Protein AF-A0AAN6M152-F1 (afdb_monomer)

Solvent-accessible surface area (backbone atoms only —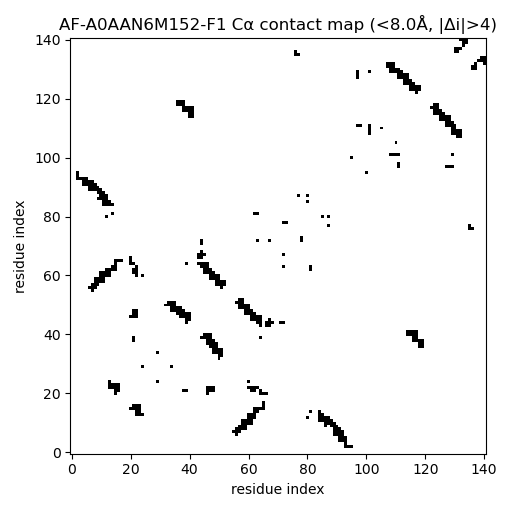 not comparable to full-atom values): 7973 Å² total; per-residue (Å²): 128,83,84,69,74,40,77,38,37,40,32,34,36,33,56,52,27,83,89,74,47,32,36,47,76,52,66,72,55,66,75,74,47,70,79,40,90,36,34,47,35,75,86,49,47,34,10,31,36,30,37,78,43,96,88,70,30,33,39,40,35,26,14,61,19,70,85,33,56,66,69,60,45,69,70,36,73,66,37,65,38,76,84,50,54,38,82,74,53,70,43,73,40,61,95,60,54,60,67,63,48,35,69,77,40,52,91,56,30,43,78,63,45,78,48,37,32,43,35,92,87,67,51,76,47,74,52,64,48,66,40,43,53,56,52,63,62,30,74,73,101

Sequence (141 aa):
MSPKNALDHLILFLPADPSTNLPKIPDFISNNFTLTPGGTHADGLTSNTLILLRDGCYIELISFAPSAPSESIASHWWSYFEKHPGWADWCLTNSLTPEANHALVSQSHQEPRHGGRKRADGVDVKWAVTFPRGEHGGQAS

Mean predicted aligned error: 3.9 Å

InterPro domains:
  IPR025870 Glyoxalase-like domain [PF13468] (7-135)
  IPR029068 Glyoxalase/Bleomycin resistance protein/Dihydroxybiphenyl dioxygenase [G3DSA:3.10.180.10] (6-141)

pLDDT: mean 92.27, std 7.29, range [53.91, 98.5]

Radius of gyration: 15.63 Å; Cα contacts (8 Å, |Δi|>4): 270; chains: 1; bounding box: 39×35×46 Å

Structure (mmCIF, N/CA/C/O backbone):
data_AF-A0AAN6M152-F1
#
_entry.id   AF-A0AAN6M152-F1
#
loop_
_atom_site.group_PDB
_atom_site.id
_atom_site.type_symbol
_atom_site.label_atom_id
_atom_site.label_alt_id
_atom_site.label_comp_id
_atom_site.label_asym_id
_atom_site.label_entity_id
_atom_site.label_seq_id
_atom_site.pdbx_PDB_ins_code
_atom_site.Cartn_x
_atom_site.Cartn_y
_atom_site.Cartn_z
_atom_site.occupancy
_atom_site.B_iso_or_equiv
_atom_site.auth_seq_id
_atom_site.auth_comp_id
_atom_site.auth_asym_id
_atom_site.auth_atom_id
_atom_site.pdbx_PDB_model_num
ATOM 1 N N . MET A 1 1 ? 8.580 -4.984 -26.557 1.00 62.44 1 MET A N 1
ATOM 2 C CA . MET A 1 1 ? 7.545 -3.956 -26.304 1.00 62.44 1 MET A CA 1
ATOM 3 C C . MET A 1 1 ? 7.792 -3.394 -24.919 1.00 62.44 1 MET A C 1
ATOM 5 O O . MET A 1 1 ? 8.194 -4.171 -24.061 1.00 62.44 1 MET A O 1
ATOM 9 N N . SER A 1 2 ? 7.594 -2.093 -24.704 1.00 70.25 2 SER A N 1
ATOM 10 C CA . SER A 1 2 ? 7.650 -1.523 -23.353 1.00 70.25 2 SER A CA 1
ATOM 11 C C . SER A 1 2 ? 6.572 -2.172 -22.475 1.00 70.25 2 SER A C 1
ATOM 13 O O . SER A 1 2 ? 5.478 -2.438 -22.985 1.00 70.25 2 SER A O 1
ATOM 15 N N . PRO A 1 3 ? 6.862 -2.472 -21.199 1.00 83.00 3 PRO A N 1
ATOM 16 C CA . PRO A 1 3 ? 5.879 -3.061 -20.295 1.00 83.00 3 PRO A CA 1
ATOM 17 C C . PRO A 1 3 ? 4.662 -2.138 -20.168 1.00 83.00 3 PRO A C 1
ATOM 19 O O . PRO A 1 3 ? 4.795 -0.914 -20.111 1.00 83.00 3 PRO A O 1
ATOM 22 N N . LYS A 1 4 ? 3.464 -2.724 -20.127 1.00 91.31 4 LYS A N 1
ATOM 23 C CA . LYS A 1 4 ? 2.240 -1.971 -19.857 1.00 91.31 4 LYS A CA 1
ATOM 24 C C . LYS A 1 4 ? 2.077 -1.853 -18.346 1.00 91.31 4 LYS A C 1
ATOM 26 O O . LYS A 1 4 ? 1.859 -2.863 -17.685 1.00 91.31 4 LYS A O 1
ATOM 31 N N . ASN A 1 5 ? 2.167 -0.633 -17.828 1.00 93.88 5 ASN A N 1
ATOM 32 C CA . ASN A 1 5 ? 1.800 -0.359 -16.444 1.00 93.88 5 ASN A CA 1
ATOM 33 C C . ASN A 1 5 ? 0.275 -0.423 -16.286 1.00 93.88 5 ASN A C 1
ATOM 35 O O . ASN A 1 5 ? -0.469 0.034 -17.161 1.00 93.88 5 ASN A O 1
ATOM 39 N N . ALA A 1 6 ? -0.171 -0.983 -15.169 1.00 95.12 6 ALA A N 1
ATOM 40 C CA . ALA A 1 6 ? -1.562 -1.012 -14.739 1.00 95.12 6 ALA A CA 1
ATOM 41 C C . ALA A 1 6 ? -1.674 -0.408 -13.336 1.00 95.12 6 ALA A C 1
ATOM 43 O O . ALA A 1 6 ? -0.706 -0.442 -12.577 1.00 95.12 6 ALA A O 1
ATOM 44 N N . LEU A 1 7 ? -2.841 0.148 -13.006 1.00 97.31 7 LEU A N 1
ATOM 45 C CA . LEU A 1 7 ? -3.136 0.546 -11.633 1.00 97.31 7 LEU A CA 1
ATOM 46 C C . LEU A 1 7 ? -3.102 -0.704 -10.750 1.00 97.31 7 LEU A C 1
ATOM 48 O O . LEU A 1 7 ? -3.688 -1.718 -11.116 1.00 97.31 7 LEU A O 1
ATOM 52 N N . ASP A 1 8 ? -2.393 -0.627 -9.631 1.00 97.62 8 ASP A N 1
ATOM 53 C CA . ASP A 1 8 ? -2.337 -1.707 -8.646 1.00 97.62 8 ASP A CA 1
ATOM 54 C C . ASP A 1 8 ? -3.301 -1.402 -7.497 1.00 97.62 8 ASP A C 1
ATOM 56 O O . ASP A 1 8 ? -4.277 -2.117 -7.268 1.00 97.62 8 ASP A O 1
ATOM 60 N N . HIS A 1 9 ? -3.094 -0.266 -6.832 1.00 98.12 9 HIS A N 1
ATOM 61 C CA . HIS A 1 9 ? -3.960 0.166 -5.748 1.00 98.12 9 HIS A CA 1
ATOM 62 C C . HIS A 1 9 ? -3.955 1.672 -5.521 1.00 98.12 9 HIS A C 1
ATOM 64 O O . HIS A 1 9 ? -3.091 2.409 -6.004 1.00 98.12 9 HIS A O 1
ATOM 70 N N . LEU A 1 10 ? -4.951 2.106 -4.753 1.00 98.38 10 LEU A N 1
ATOM 71 C CA . LEU A 1 10 ? -5.076 3.448 -4.195 1.00 98.38 10 LEU A CA 1
ATOM 72 C C . LEU A 1 10 ? -4.972 3.364 -2.670 1.00 98.38 10 LEU A C 1
ATOM 74 O O . LEU A 1 10 ? -5.537 2.444 -2.074 1.00 98.38 10 LEU A O 1
ATOM 78 N N . ILE A 1 11 ? -4.304 4.330 -2.042 1.00 98.19 11 ILE A N 1
ATOM 79 C CA . ILE A 1 11 ? -4.049 4.340 -0.597 1.00 98.19 11 ILE A CA 1
ATOM 80 C C . ILE A 1 11 ? -4.916 5.404 0.073 1.00 98.19 11 ILE A C 1
ATOM 82 O O . ILE A 1 11 ? -4.784 6.600 -0.207 1.00 98.19 11 ILE A O 1
ATOM 86 N N . LEU A 1 12 ? -5.784 4.972 0.986 1.00 98.44 12 LEU A N 1
ATOM 87 C CA . LEU A 1 12 ? -6.635 5.832 1.803 1.00 98.44 12 LEU A CA 1
ATOM 88 C C . LEU A 1 12 ? -6.236 5.698 3.274 1.00 98.44 12 LEU A C 1
ATOM 90 O O . LEU A 1 12 ? -6.493 4.673 3.908 1.00 98.44 12 LEU A O 1
ATOM 94 N N . PHE A 1 13 ? -5.642 6.755 3.825 1.00 98.06 13 PHE A N 1
ATOM 95 C CA . PHE A 1 13 ? -5.353 6.841 5.250 1.00 98.06 13 PHE A CA 1
ATOM 96 C C . PHE A 1 13 ? -6.634 7.054 6.050 1.00 98.06 13 PHE A C 1
ATOM 98 O O . PHE A 1 13 ? -7.420 7.963 5.769 1.00 98.06 13 PHE A O 1
ATOM 105 N N . LEU A 1 14 ? -6.803 6.244 7.088 1.00 97.69 14 LEU A N 1
ATOM 106 C CA . LEU A 1 14 ? -7.872 6.340 8.070 1.00 97.69 14 LEU A CA 1
ATOM 107 C C . LEU A 1 14 ? -7.274 6.514 9.475 1.00 97.69 14 LEU A C 1
ATOM 109 O O . LEU A 1 14 ? -6.123 6.138 9.713 1.00 97.69 14 LEU A O 1
ATOM 113 N N . PRO A 1 15 ? -8.049 7.042 10.439 1.00 95.81 15 PRO A N 1
ATOM 114 C CA . PRO A 1 15 ? -7.683 6.948 11.847 1.00 95.81 15 PRO A CA 1
ATOM 115 C C . PRO A 1 15 ? -7.468 5.488 12.255 1.00 95.81 15 PRO A C 1
ATOM 117 O O . PRO A 1 15 ? -8.143 4.598 11.742 1.00 95.81 15 PRO A O 1
ATOM 120 N N . ALA A 1 16 ? -6.583 5.238 13.213 1.00 93.88 16 ALA A N 1
ATOM 121 C CA . ALA A 1 16 ? -6.405 3.901 13.760 1.00 93.88 16 ALA A CA 1
ATOM 122 C C . ALA A 1 16 ? -7.522 3.525 14.747 1.00 93.88 16 ALA A C 1
ATOM 124 O O . ALA A 1 16 ? -8.041 4.373 15.481 1.00 93.88 16 ALA A O 1
ATOM 125 N N . ASP A 1 17 ? -7.867 2.241 14.800 1.00 92.69 17 ASP A N 1
ATOM 126 C CA . ASP A 1 17 ? -8.660 1.659 15.876 1.00 92.69 17 ASP A CA 1
ATOM 127 C C . ASP A 1 17 ? -7.716 1.176 16.996 1.00 92.69 17 ASP A C 1
ATOM 129 O O . ASP A 1 17 ? -6.955 0.219 16.800 1.00 92.69 17 ASP A O 1
ATOM 133 N N . PRO A 1 18 ? -7.754 1.808 18.186 1.00 89.25 18 PRO A N 1
ATOM 134 C CA . PRO A 1 18 ? -6.853 1.469 19.284 1.00 89.25 18 PRO A CA 1
ATOM 135 C C . PRO A 1 18 ? -7.086 0.060 19.850 1.00 89.25 18 PRO A C 1
ATOM 137 O O . PRO A 1 18 ? -6.224 -0.446 20.563 1.00 89.25 18 PRO A O 1
ATOM 140 N N . SER A 1 19 ? -8.228 -0.575 19.561 1.00 90.19 19 SER A N 1
ATOM 141 C CA . SER A 1 19 ? -8.567 -1.904 20.084 1.00 90.19 19 SER A CA 1
ATOM 142 C C . SER A 1 19 ? -8.083 -3.061 19.206 1.00 90.19 19 SER A C 1
ATOM 144 O O . SER A 1 19 ? -7.873 -4.162 19.712 1.00 90.19 19 SER A O 1
ATOM 146 N N . THR A 1 20 ? -7.883 -2.826 17.907 1.00 87.62 20 THR A N 1
ATOM 147 C CA . THR A 1 20 ? -7.586 -3.885 16.925 1.00 87.62 20 THR A CA 1
ATOM 148 C C . THR A 1 20 ? -6.221 -3.745 16.258 1.00 87.62 20 THR A C 1
ATOM 150 O O . THR A 1 20 ? -5.788 -4.668 15.572 1.00 87.62 20 THR A O 1
ATOM 153 N N . ASN A 1 21 ? -5.519 -2.626 16.470 1.00 87.88 21 ASN A N 1
ATOM 154 C CA . ASN A 1 21 ? -4.266 -2.288 15.783 1.00 87.88 21 ASN A CA 1
ATOM 155 C C . ASN A 1 21 ? -4.417 -2.187 14.248 1.00 87.88 21 ASN A C 1
ATOM 157 O O . ASN A 1 21 ? -3.439 -2.335 13.513 1.00 87.88 21 ASN A O 1
ATOM 161 N N . LEU A 1 22 ? -5.642 -1.962 13.766 1.00 91.38 22 LEU A N 1
ATOM 162 C CA . LEU A 1 22 ? -6.029 -1.855 12.358 1.00 91.38 22 LEU A CA 1
ATOM 163 C C . LEU A 1 22 ? -6.635 -0.468 12.072 1.00 91.38 22 LEU A C 1
ATOM 165 O O . LEU A 1 22 ? -6.953 0.266 13.012 1.00 91.38 22 LEU A O 1
ATOM 169 N N . PRO A 1 23 ? -6.835 -0.096 10.797 1.00 96.00 23 PRO A N 1
ATOM 170 C CA . PRO A 1 23 ? -7.558 1.124 10.462 1.00 96.00 23 PRO A CA 1
ATOM 171 C C . PRO A 1 23 ? -9.000 1.079 10.986 1.00 96.00 23 PRO A C 1
ATOM 173 O O . PRO A 1 23 ? -9.702 0.076 10.837 1.00 96.00 23 PRO A O 1
ATOM 176 N N . LYS A 1 24 ? -9.474 2.185 11.564 1.00 96.31 24 LYS A N 1
ATOM 177 C CA . LYS A 1 24 ? -10.862 2.352 12.004 1.00 96.31 24 LYS A CA 1
ATOM 178 C C . LYS A 1 24 ? -11.760 2.554 10.789 1.00 96.31 24 LYS A C 1
ATOM 180 O O . LYS A 1 24 ? -11.843 3.653 10.238 1.00 96.31 24 LYS A O 1
ATOM 185 N N . ILE A 1 25 ? -12.451 1.493 10.387 1.00 96.75 25 ILE A N 1
ATOM 186 C CA . ILE A 1 25 ? -13.289 1.494 9.186 1.00 96.75 25 ILE A CA 1
ATOM 187 C C . ILE A 1 25 ? -14.635 2.183 9.473 1.00 96.75 25 ILE A C 1
ATOM 189 O O . ILE A 1 25 ? -15.358 1.729 10.359 1.00 96.75 25 ILE A O 1
ATOM 193 N N . PRO A 1 26 ? -15.005 3.259 8.749 1.00 96.06 26 PRO A N 1
ATOM 194 C CA . PRO A 1 26 ? -16.318 3.884 8.882 1.00 96.06 26 PRO A CA 1
ATOM 195 C C . PRO A 1 26 ? -17.448 2.955 8.430 1.00 96.06 26 PRO A C 1
ATOM 197 O O . PRO A 1 26 ? -17.299 2.251 7.429 1.00 96.06 26 PRO A O 1
ATOM 200 N N . ASP A 1 27 ? -18.613 3.058 9.074 1.00 97.38 27 ASP A N 1
ATOM 201 C CA . ASP A 1 27 ? -19.797 2.242 8.759 1.00 97.38 27 ASP A CA 1
ATOM 202 C C . ASP A 1 27 ? -20.200 2.312 7.284 1.00 97.38 27 ASP A C 1
ATOM 204 O O . ASP A 1 27 ? -20.619 1.323 6.694 1.00 97.38 27 ASP A O 1
ATOM 208 N N . PHE A 1 28 ? -20.047 3.474 6.641 1.00 97.56 28 PHE A N 1
ATOM 209 C CA . PHE A 1 28 ? -20.312 3.594 5.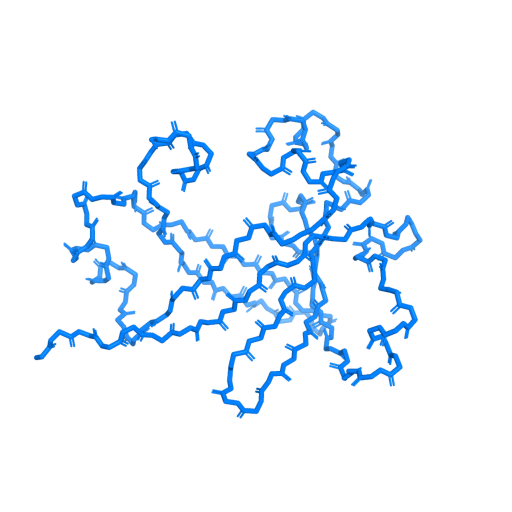209 1.00 97.56 28 PHE A CA 1
ATOM 210 C C . PHE A 1 28 ? -19.472 2.608 4.387 1.00 97.56 28 PHE A C 1
ATOM 212 O O . PHE A 1 28 ? -19.995 1.980 3.471 1.00 97.56 28 PHE A O 1
ATOM 219 N N . ILE A 1 29 ? -18.187 2.448 4.710 1.00 97.50 29 ILE A N 1
ATOM 220 C CA . ILE A 1 29 ? -17.314 1.535 3.975 1.00 97.50 29 ILE A CA 1
ATOM 221 C C . ILE A 1 29 ? -17.704 0.085 4.275 1.00 97.50 29 ILE A C 1
ATOM 223 O O . ILE A 1 29 ? -17.920 -0.685 3.342 1.00 97.50 29 ILE A O 1
ATOM 227 N N . SER A 1 30 ? -17.844 -0.286 5.550 1.00 96.75 30 SER A N 1
ATOM 228 C CA . SER A 1 30 ? -18.170 -1.668 5.935 1.00 96.75 30 SER A CA 1
ATOM 229 C C . SER A 1 30 ? -19.561 -2.118 5.468 1.00 96.75 30 SER A C 1
ATOM 231 O O . SER A 1 30 ? -19.748 -3.297 5.184 1.00 96.75 30 SER A O 1
ATOM 233 N N . ASN A 1 31 ? -20.516 -1.194 5.318 1.00 98.25 31 ASN A N 1
ATOM 234 C CA . ASN A 1 31 ? -21.862 -1.497 4.822 1.00 98.25 31 ASN A CA 1
ATOM 235 C C . ASN A 1 31 ? -21.951 -1.616 3.292 1.00 98.25 31 ASN A C 1
ATOM 237 O O . ASN A 1 31 ? -22.902 -2.213 2.791 1.00 98.25 31 ASN A O 1
ATOM 241 N N . ASN A 1 32 ? -21.008 -1.035 2.541 1.00 98.19 32 ASN A N 1
ATOM 242 C CA . ASN A 1 32 ? -21.078 -0.973 1.073 1.00 98.19 32 ASN A CA 1
ATOM 243 C C . ASN A 1 32 ? -19.982 -1.780 0.363 1.00 98.19 32 ASN A C 1
ATOM 245 O O . ASN A 1 32 ? -20.093 -2.022 -0.839 1.00 98.19 32 ASN A O 1
ATOM 249 N N . PHE A 1 33 ? -18.939 -2.210 1.075 1.00 97.62 33 PHE A N 1
ATOM 250 C CA . PHE A 1 33 ? -17.811 -2.939 0.501 1.00 97.62 33 PHE A CA 1
ATOM 251 C C . PHE A 1 33 ? -17.508 -4.223 1.267 1.00 97.62 33 PHE A C 1
ATOM 253 O O . PHE A 1 33 ? -17.668 -4.314 2.480 1.00 97.62 33 PHE A O 1
ATOM 260 N N . THR A 1 34 ? -17.004 -5.223 0.543 1.00 97.00 34 THR A N 1
ATOM 261 C CA . THR A 1 34 ? -16.446 -6.428 1.164 1.00 97.00 34 THR A CA 1
ATOM 262 C C . THR A 1 34 ? -15.030 -6.138 1.647 1.00 97.00 34 THR A C 1
ATOM 264 O O . THR A 1 34 ? -14.135 -5.874 0.842 1.00 97.00 34 THR A O 1
ATOM 267 N N . LEU A 1 35 ? -14.829 -6.207 2.962 1.00 96.62 35 LEU A N 1
ATOM 268 C CA . LEU A 1 35 ? -13.524 -6.023 3.587 1.00 96.62 35 LEU A CA 1
ATOM 269 C C . LEU A 1 35 ? -12.742 -7.336 3.578 1.00 96.62 35 LEU A C 1
ATOM 271 O O . LEU A 1 35 ? -13.234 -8.375 4.017 1.00 96.62 35 LEU A O 1
ATOM 275 N N . THR A 1 36 ? -11.504 -7.276 3.105 1.00 93.88 36 THR A N 1
ATOM 276 C CA . THR A 1 36 ? -10.552 -8.384 3.157 1.00 93.88 36 THR A CA 1
ATOM 277 C C . THR A 1 36 ? -9.506 -8.101 4.234 1.00 93.88 36 THR A C 1
ATOM 279 O O . THR A 1 36 ? -8.921 -7.012 4.230 1.00 93.88 36 THR A O 1
ATOM 282 N N . PRO A 1 37 ? -9.223 -9.064 5.135 1.00 88.50 37 PRO A N 1
ATOM 283 C CA . PRO A 1 37 ? -8.163 -8.916 6.121 1.00 88.50 37 PRO A CA 1
ATOM 284 C C . PRO A 1 37 ? -6.821 -8.578 5.466 1.00 88.50 37 PRO A C 1
ATOM 286 O O . PRO A 1 37 ? -6.315 -9.306 4.604 1.00 88.50 37 PRO A O 1
ATOM 289 N N . GLY A 1 38 ? -6.249 -7.459 5.894 1.00 86.44 38 GLY A N 1
ATOM 290 C CA . GLY A 1 38 ? -4.906 -7.048 5.528 1.00 86.44 38 GLY A CA 1
ATOM 291 C C . GLY A 1 38 ? -3.877 -7.630 6.495 1.00 86.44 38 GLY A C 1
ATOM 292 O O . GLY A 1 38 ? -3.729 -8.853 6.599 1.00 86.44 38 GLY A O 1
ATOM 293 N N . GLY A 1 39 ? -3.144 -6.756 7.175 1.00 87.62 39 GLY A N 1
ATOM 294 C CA . GLY A 1 39 ? -2.199 -7.101 8.233 1.00 87.62 39 GLY A CA 1
ATOM 295 C C . GLY A 1 39 ? -1.302 -5.925 8.608 1.00 87.62 39 GLY A C 1
ATOM 296 O O . GLY A 1 39 ? -1.431 -4.831 8.064 1.00 87.62 39 GLY A O 1
ATOM 297 N N . THR A 1 40 ? -0.376 -6.159 9.532 1.00 90.56 40 THR A N 1
ATOM 298 C CA . THR A 1 40 ? 0.686 -5.202 9.864 1.00 90.56 40 THR A CA 1
ATOM 299 C C . THR A 1 40 ? 1.832 -5.340 8.864 1.00 90.56 40 THR A C 1
ATOM 301 O O . THR A 1 40 ? 2.242 -6.460 8.526 1.00 90.56 40 THR A O 1
ATOM 304 N N . HIS A 1 41 ? 2.340 -4.209 8.377 1.00 90.94 41 HIS A N 1
ATOM 305 C CA . HIS A 1 41 ? 3.535 -4.166 7.542 1.00 90.94 41 HIS A CA 1
ATOM 306 C C . HIS A 1 41 ? 4.765 -4.639 8.319 1.00 90.94 41 HIS A C 1
ATOM 308 O O . HIS A 1 41 ? 4.818 -4.563 9.544 1.00 90.94 41 HIS A O 1
ATOM 314 N N . ALA A 1 42 ? 5.744 -5.193 7.604 1.00 87.38 42 ALA A N 1
ATOM 315 C CA . ALA A 1 42 ? 6.893 -5.861 8.212 1.00 87.38 42 ALA A CA 1
ATOM 316 C C . ALA A 1 42 ? 7.755 -4.939 9.097 1.00 87.38 42 ALA A C 1
ATOM 318 O O . ALA A 1 42 ? 8.442 -5.433 9.987 1.00 87.38 42 ALA A O 1
ATOM 319 N N . ASP A 1 43 ? 7.704 -3.624 8.874 1.00 87.50 43 ASP A N 1
ATOM 320 C CA . ASP A 1 43 ? 8.358 -2.612 9.712 1.00 87.50 43 ASP A CA 1
ATOM 321 C C . ASP A 1 43 ? 7.600 -2.306 11.018 1.00 87.50 43 ASP A C 1
ATOM 323 O O . ASP A 1 43 ? 8.128 -1.624 11.894 1.00 87.50 43 ASP A O 1
ATOM 327 N N . GLY A 1 44 ? 6.374 -2.815 11.167 1.00 90.56 44 GLY A N 1
ATOM 328 C CA . GLY A 1 44 ? 5.519 -2.608 12.331 1.00 90.56 44 GLY A CA 1
ATOM 329 C C . GLY A 1 44 ? 4.881 -1.220 12.422 1.00 90.56 44 GLY A C 1
ATOM 330 O O . GLY A 1 44 ? 4.181 -0.959 13.400 1.00 90.56 44 GLY A O 1
ATOM 331 N N . LEU A 1 45 ? 5.103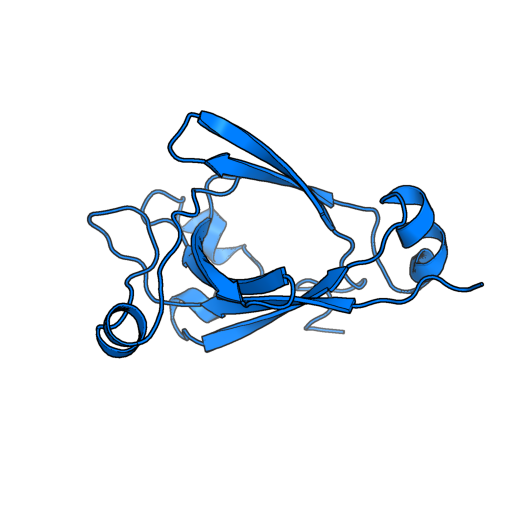 -0.331 11.447 1.00 94.50 45 LEU A N 1
ATOM 332 C CA . LEU A 1 45 ? 4.681 1.070 11.549 1.00 94.50 45 LEU A CA 1
ATOM 333 C C . LEU A 1 45 ? 3.232 1.284 11.134 1.00 94.50 45 LEU A C 1
ATOM 335 O O . LEU A 1 45 ? 2.538 2.126 11.699 1.00 94.50 45 LEU A O 1
ATOM 339 N N . THR A 1 46 ? 2.773 0.536 10.138 1.00 95.31 46 THR A N 1
ATOM 340 C CA . THR A 1 46 ? 1.437 0.686 9.561 1.00 95.31 46 THR A CA 1
ATOM 341 C C . THR A 1 46 ? 0.734 -0.658 9.451 1.00 95.31 46 THR A C 1
ATOM 343 O O . THR A 1 46 ? 1.357 -1.724 9.426 1.00 95.31 46 THR A O 1
ATOM 346 N N . SER A 1 47 ? -0.591 -0.616 9.413 1.00 94.50 47 SER A N 1
ATOM 347 C CA . SER A 1 47 ? -1.438 -1.782 9.189 1.00 94.50 47 SER A CA 1
ATOM 348 C C . SER A 1 47 ? -2.580 -1.439 8.246 1.00 94.50 47 SER A C 1
ATOM 350 O O . SER A 1 47 ? -2.962 -0.273 8.116 1.00 94.50 47 SER A O 1
ATOM 352 N N . ASN A 1 48 ? -3.111 -2.454 7.565 1.00 95.56 48 ASN A N 1
ATOM 353 C CA . ASN A 1 48 ? -4.119 -2.254 6.534 1.00 95.56 48 ASN A CA 1
ATOM 354 C C . ASN A 1 48 ? -5.323 -3.201 6.620 1.00 95.56 48 ASN A C 1
ATOM 356 O O . ASN A 1 48 ? -5.301 -4.268 7.238 1.00 95.56 48 ASN A O 1
ATOM 360 N N . THR A 1 49 ? -6.393 -2.777 5.955 1.00 96.06 49 THR A N 1
ATOM 361 C CA . THR A 1 49 ? -7.552 -3.576 5.544 1.00 96.06 49 THR A CA 1
ATOM 362 C C . THR A 1 49 ? -7.806 -3.285 4.069 1.00 96.06 49 THR A C 1
ATOM 364 O O . THR A 1 49 ? -7.611 -2.159 3.619 1.00 96.06 49 THR A O 1
ATOM 367 N N . LEU A 1 50 ? -8.208 -4.288 3.293 1.00 97.00 50 LEU A N 1
ATOM 368 C CA . LEU A 1 50 ? -8.252 -4.172 1.835 1.00 97.00 50 LEU A CA 1
ATOM 369 C C . LEU A 1 50 ? -9.687 -4.228 1.311 1.00 97.00 50 LEU A C 1
ATOM 371 O O . LEU A 1 50 ? -10.491 -5.035 1.780 1.00 97.00 50 LEU A O 1
ATOM 375 N N . ILE A 1 51 ? -9.983 -3.431 0.285 1.00 98.19 51 ILE A N 1
ATOM 376 C CA . ILE A 1 51 ? -11.166 -3.602 -0.568 1.00 98.19 51 ILE A CA 1
ATOM 377 C C . ILE A 1 51 ? -10.676 -4.091 -1.926 1.00 98.19 51 ILE A C 1
ATOM 379 O O . ILE A 1 51 ? -10.037 -3.338 -2.657 1.00 98.19 51 ILE A O 1
ATOM 383 N N . LEU A 1 52 ? -10.969 -5.345 -2.266 1.00 97.00 52 LEU A N 1
ATOM 384 C CA . LEU A 1 52 ? -10.559 -5.936 -3.540 1.00 97.00 52 LEU A CA 1
ATOM 385 C C . LEU A 1 52 ? -11.589 -5.626 -4.629 1.00 97.00 52 LEU A C 1
ATOM 387 O O . LEU A 1 52 ? -12.790 -5.828 -4.429 1.00 97.00 52 LEU A O 1
ATOM 391 N N . LEU A 1 53 ? -11.122 -5.164 -5.788 1.00 96.62 53 LEU A N 1
ATOM 392 C CA . LEU A 1 53 ? -11.957 -4.865 -6.947 1.00 96.62 53 LEU A CA 1
ATOM 393 C C . LEU A 1 53 ? -11.875 -5.994 -7.979 1.00 96.62 53 LEU A C 1
ATOM 395 O O . LEU A 1 53 ? -10.937 -6.789 -8.021 1.00 96.62 53 LEU A O 1
ATOM 399 N N . ARG A 1 54 ? -12.902 -6.085 -8.829 1.00 95.31 54 ARG A N 1
ATOM 400 C CA . ARG A 1 54 ? -13.081 -7.217 -9.755 1.00 95.31 54 ARG A CA 1
ATOM 401 C C . ARG A 1 54 ? -11.988 -7.317 -10.822 1.00 95.31 54 ARG A C 1
ATOM 403 O O . ARG A 1 54 ? -11.774 -8.391 -11.371 1.00 95.31 54 ARG A O 1
ATOM 410 N N . ASP A 1 55 ? -11.351 -6.205 -11.157 1.00 93.19 55 ASP A N 1
ATOM 411 C CA . ASP A 1 55 ? -10.272 -6.138 -12.143 1.00 93.19 55 ASP A CA 1
ATOM 412 C C . ASP A 1 55 ? -8.893 -6.489 -11.563 1.00 93.19 55 ASP A C 1
ATOM 414 O O . ASP A 1 55 ? -7.918 -6.531 -12.310 1.00 93.19 55 ASP A O 1
ATOM 418 N N . GLY A 1 56 ? -8.820 -6.790 -10.262 1.00 91.88 56 GLY A N 1
ATOM 419 C CA . GLY A 1 56 ? -7.586 -7.124 -9.555 1.00 91.88 56 GLY A CA 1
ATOM 420 C C . GLY A 1 56 ? -6.936 -5.941 -8.840 1.00 91.88 56 GLY A C 1
ATOM 421 O O . GLY A 1 56 ? -6.047 -6.178 -8.025 1.00 91.88 56 GLY A O 1
ATOM 422 N N . CYS A 1 57 ? -7.394 -4.704 -9.075 1.00 96.62 57 CYS A N 1
ATOM 423 C CA . CYS A 1 57 ? -6.954 -3.553 -8.288 1.00 96.62 57 CYS A CA 1
ATOM 424 C C . CYS A 1 57 ? -7.538 -3.613 -6.870 1.00 96.62 57 CYS A C 1
ATOM 426 O O . CYS A 1 57 ? -8.532 -4.305 -6.614 1.00 96.62 57 CYS A O 1
ATOM 428 N N . TYR A 1 58 ? -6.986 -2.837 -5.942 1.00 97.75 58 TYR A N 1
ATOM 429 C CA . TYR A 1 58 ? -7.569 -2.715 -4.606 1.00 97.75 58 TYR A CA 1
ATOM 430 C C . TYR A 1 58 ? -7.470 -1.305 -4.020 1.00 97.75 58 TYR A C 1
ATOM 432 O O . TYR A 1 58 ? -6.697 -0.464 -4.470 1.00 97.75 58 TYR A O 1
ATOM 440 N N . ILE A 1 59 ? -8.290 -1.037 -3.005 1.00 98.50 59 ILE A N 1
ATOM 441 C CA . ILE A 1 59 ? -8.122 0.131 -2.138 1.00 98.50 59 ILE A CA 1
ATOM 442 C C . ILE A 1 59 ? -7.478 -0.360 -0.848 1.00 98.50 59 ILE A C 1
ATOM 444 O O . ILE A 1 59 ? -8.028 -1.228 -0.161 1.00 98.50 59 ILE A O 1
ATOM 448 N N . GLU A 1 60 ? -6.311 0.188 -0.536 1.00 98.12 60 GLU A N 1
ATOM 449 C CA . GLU A 1 60 ? -5.633 -0.021 0.731 1.00 98.12 60 GLU A CA 1
ATOM 450 C C . GLU A 1 60 ? -6.150 0.997 1.746 1.00 98.12 60 GLU A C 1
ATOM 452 O O . GLU A 1 60 ? -5.841 2.186 1.677 1.00 98.12 60 GLU A O 1
ATOM 457 N N . LEU A 1 61 ? -6.958 0.525 2.691 1.00 98.38 61 LEU A N 1
ATOM 458 C CA . LEU A 1 61 ? -7.314 1.301 3.870 1.00 98.38 61 LEU A CA 1
ATOM 459 C C . LEU A 1 61 ? -6.166 1.116 4.855 1.00 98.38 61 LEU A C 1
ATOM 461 O O . LEU A 1 61 ? -5.932 -0.011 5.292 1.00 98.38 61 LEU A O 1
ATOM 465 N N . ILE A 1 62 ? -5.439 2.182 5.173 1.00 97.62 62 ILE A N 1
ATOM 466 C CA . ILE A 1 62 ? -4.211 2.113 5.972 1.00 97.62 62 ILE A CA 1
ATOM 467 C C . ILE A 1 62 ? -4.281 3.065 7.164 1.00 97.62 62 ILE A C 1
ATOM 469 O O . ILE A 1 62 ? -4.934 4.106 7.116 1.00 97.62 62 ILE A O 1
ATOM 473 N N . SER A 1 63 ? -3.596 2.717 8.244 1.00 97.31 63 SER A N 1
ATOM 474 C CA . SER A 1 63 ? -3.336 3.618 9.361 1.00 97.31 63 SER A CA 1
ATOM 475 C C . SER A 1 63 ? -1.950 3.344 9.932 1.00 97.31 63 SER A C 1
ATOM 477 O O . SER A 1 63 ? -1.419 2.238 9.789 1.00 97.31 63 SER A O 1
ATOM 479 N N . PHE A 1 64 ? -1.376 4.317 10.641 1.00 96.88 64 PHE A N 1
ATOM 480 C CA . PHE A 1 64 ? -0.294 4.003 11.572 1.00 96.88 64 PHE A CA 1
ATOM 481 C C . PHE A 1 64 ? -0.811 3.032 12.634 1.00 96.88 64 PHE A C 1
ATOM 483 O O . PHE A 1 64 ? -1.941 3.165 13.107 1.00 96.88 64 PHE A O 1
ATOM 490 N N . ALA A 1 65 ? -0.007 2.030 12.974 1.00 93.00 65 ALA A N 1
ATOM 491 C CA . ALA A 1 65 ? -0.364 1.066 13.999 1.00 93.00 65 ALA A CA 1
ATOM 492 C C . ALA A 1 65 ? -0.324 1.759 15.375 1.00 93.00 65 ALA A C 1
ATOM 494 O O . ALA A 1 65 ? 0.696 2.360 15.708 1.00 93.00 65 ALA A O 1
ATOM 495 N N . PRO A 1 66 ? -1.375 1.661 16.209 1.00 90.12 66 PRO A N 1
ATOM 496 C CA . PRO A 1 66 ? -1.353 2.135 17.595 1.00 90.12 66 PRO A CA 1
ATOM 497 C C . PRO A 1 66 ? -0.158 1.632 18.415 1.00 90.12 66 PRO A C 1
ATOM 499 O O . PRO A 1 66 ? 0.273 2.300 19.351 1.00 90.12 66 PRO A O 1
ATOM 502 N N . SER A 1 67 ? 0.378 0.457 18.072 1.00 89.56 67 SER A N 1
ATOM 503 C CA . SER A 1 67 ? 1.572 -0.116 18.697 1.00 89.56 67 SER A CA 1
ATOM 504 C C . SER A 1 67 ? 2.902 0.487 18.222 1.00 89.56 67 SER A C 1
ATOM 506 O O . SER A 1 67 ? 3.944 0.136 18.775 1.00 89.56 67 SER A O 1
ATOM 508 N N . ALA A 1 68 ? 2.910 1.312 17.172 1.00 92.62 68 ALA A N 1
ATOM 509 C CA . ALA A 1 68 ? 4.137 1.852 16.597 1.00 92.62 68 ALA A CA 1
ATOM 510 C C . ALA A 1 68 ? 4.729 2.977 17.474 1.00 92.62 68 ALA A C 1
ATOM 512 O O . ALA A 1 68 ? 3.981 3.786 18.029 1.00 92.62 68 ALA A O 1
ATOM 513 N N . PRO A 1 69 ? 6.069 3.079 17.595 1.00 95.00 69 PRO A N 1
ATOM 514 C CA . PRO A 1 69 ? 6.696 4.151 18.362 1.00 95.00 69 PRO A CA 1
ATOM 515 C C . PRO A 1 69 ? 6.383 5.530 17.771 1.00 95.00 69 PRO A C 1
ATOM 517 O O . PRO A 1 69 ? 6.566 5.759 16.574 1.00 95.00 69 PRO A O 1
ATOM 520 N N . SER A 1 70 ? 5.977 6.481 18.614 1.00 93.62 70 SER A N 1
ATOM 521 C CA . SER A 1 70 ? 5.584 7.828 18.172 1.00 93.62 70 SER A CA 1
ATOM 522 C C . SER A 1 70 ? 6.703 8.584 17.449 1.00 93.62 70 SER A C 1
ATOM 524 O O . SER A 1 70 ? 6.435 9.316 16.503 1.00 93.62 70 SER A O 1
ATOM 526 N N . GLU A 1 71 ? 7.964 8.380 17.838 1.00 95.38 71 GLU A N 1
ATOM 527 C CA . GLU A 1 71 ? 9.125 8.969 17.152 1.00 95.38 71 GLU A CA 1
ATOM 528 C C . GLU A 1 71 ? 9.291 8.415 15.726 1.00 95.38 71 GLU A C 1
ATOM 530 O O . GLU A 1 71 ? 9.629 9.151 14.794 1.00 95.38 71 GLU A O 1
ATOM 535 N N . SER A 1 72 ? 8.996 7.126 15.530 1.00 95.25 72 SER A N 1
ATOM 536 C CA . SER A 1 72 ? 9.010 6.493 14.208 1.00 95.25 72 SER A CA 1
ATOM 537 C C . SER A 1 72 ? 7.873 7.007 13.329 1.00 95.25 72 SER A C 1
ATOM 539 O O . SER A 1 72 ? 8.093 7.256 12.148 1.00 95.25 72 SER A O 1
ATOM 541 N N . ILE A 1 73 ? 6.682 7.234 13.896 1.00 93.81 73 ILE A N 1
ATOM 542 C CA . ILE A 1 73 ? 5.566 7.867 13.175 1.00 93.81 73 ILE A CA 1
ATOM 543 C C . ILE A 1 73 ? 5.933 9.303 12.786 1.00 93.81 73 ILE A C 1
ATOM 545 O O . ILE A 1 73 ? 5.789 9.670 11.625 1.00 93.81 73 ILE A O 1
ATOM 549 N N . ALA A 1 74 ? 6.454 10.104 13.720 1.00 93.56 74 ALA A N 1
ATOM 550 C CA . ALA A 1 74 ? 6.776 11.513 13.487 1.00 93.56 74 ALA A CA 1
ATOM 551 C C . ALA A 1 74 ? 7.844 11.721 12.396 1.00 93.56 74 ALA A C 1
ATOM 553 O O . ALA A 1 74 ? 7.788 12.704 11.657 1.00 93.56 74 ALA A O 1
ATOM 554 N N . SER A 1 75 ? 8.796 10.790 12.282 1.00 92.00 75 SER A N 1
ATOM 555 C CA . SER A 1 75 ? 9.839 10.788 11.245 1.00 92.00 75 SER A CA 1
ATOM 556 C C . SER A 1 75 ? 9.414 10.122 9.930 1.00 92.00 75 SER A C 1
ATOM 558 O O . SER A 1 75 ? 10.123 10.236 8.928 1.00 92.00 75 SER A O 1
ATOM 560 N N . HIS A 1 76 ? 8.258 9.454 9.895 1.00 92.62 76 HIS A N 1
ATOM 561 C CA . HIS A 1 76 ? 7.732 8.842 8.682 1.00 92.62 76 HIS A CA 1
ATOM 562 C C . HIS A 1 76 ? 7.235 9.913 7.703 1.00 92.62 76 HIS A C 1
ATOM 564 O O . HIS A 1 76 ? 6.621 10.903 8.097 1.00 92.62 76 HIS A O 1
ATOM 570 N N . TRP A 1 77 ? 7.432 9.715 6.396 1.00 90.75 77 TRP A N 1
ATOM 571 C CA . TRP A 1 77 ? 7.037 10.728 5.410 1.00 90.75 77 TRP A CA 1
ATOM 572 C C . TRP A 1 77 ? 5.520 10.939 5.311 1.00 90.75 77 TRP A C 1
ATOM 574 O O . TRP A 1 77 ? 5.079 12.025 4.960 1.00 90.75 77 TRP A O 1
ATOM 584 N N . TRP A 1 78 ? 4.721 9.929 5.660 1.00 93.50 78 TRP A N 1
ATOM 585 C CA . TRP A 1 78 ? 3.260 10.038 5.781 1.00 93.50 78 TRP A CA 1
ATOM 586 C C . TRP A 1 78 ? 2.777 10.557 7.145 1.00 93.50 78 TRP A C 1
ATOM 588 O O . TRP A 1 78 ? 1.581 10.492 7.417 1.00 93.50 78 TRP A O 1
ATOM 598 N N . SER A 1 79 ? 3.654 11.078 8.012 1.00 94.00 79 SER A N 1
ATOM 599 C CA . SER A 1 79 ? 3.273 11.569 9.350 1.00 94.00 79 SER A CA 1
ATOM 600 C C . SER A 1 79 ? 2.142 12.605 9.321 1.00 94.00 79 SER A C 1
ATOM 602 O O . SER A 1 79 ? 1.300 12.626 10.214 1.00 94.00 79 SER A O 1
ATOM 604 N N . TYR A 1 80 ? 2.045 13.402 8.251 1.00 92.88 80 TYR A N 1
ATOM 605 C CA . TYR A 1 80 ? 0.934 14.329 8.014 1.00 92.88 80 TYR A CA 1
ATOM 606 C C . TYR A 1 80 ? -0.450 13.658 8.119 1.00 92.88 80 TYR A C 1
ATOM 608 O O . TYR A 1 80 ? -1.370 14.211 8.730 1.00 92.88 80 TYR A O 1
ATOM 616 N N . PHE A 1 81 ? -0.594 12.440 7.587 1.00 95.12 81 PHE A N 1
ATOM 617 C CA . PHE A 1 81 ? -1.869 11.723 7.539 1.00 95.12 81 PHE A CA 1
ATOM 618 C C . PHE A 1 81 ? -2.322 11.175 8.897 1.00 95.12 81 PHE A C 1
ATOM 620 O O . PHE A 1 81 ? -3.488 10.808 9.037 1.00 95.12 81 PHE A O 1
ATOM 627 N N . GLU A 1 82 ? -1.456 11.179 9.917 1.00 91.56 82 GLU A N 1
ATOM 628 C CA . GLU A 1 82 ? -1.848 10.846 11.293 1.00 91.56 82 GLU A CA 1
ATOM 629 C C . GLU A 1 82 ? -2.959 11.786 11.794 1.00 91.56 82 GLU A C 1
ATOM 631 O O . GLU A 1 82 ? -3.921 11.351 12.428 1.00 91.56 82 GLU A O 1
ATOM 636 N N . LYS A 1 83 ? -2.847 13.081 11.473 1.00 91.81 83 LYS A N 1
ATOM 637 C CA . LYS A 1 83 ? -3.803 14.123 11.889 1.00 91.81 83 LYS A CA 1
ATOM 638 C C . LYS A 1 83 ? -4.751 14.546 10.773 1.00 91.81 83 LYS A C 1
ATOM 640 O O . LYS A 1 83 ? -5.773 15.174 11.047 1.00 91.81 83 LYS A O 1
ATOM 645 N N . HIS A 1 84 ? -4.429 14.191 9.533 1.00 94.94 84 HIS A N 1
ATOM 646 C CA . HIS A 1 84 ? -5.184 14.57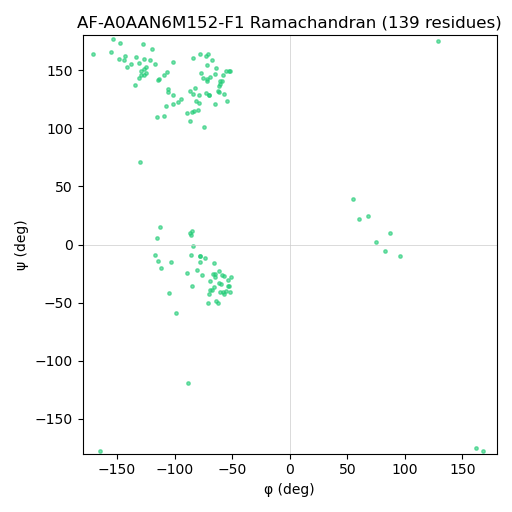1 8.344 1.00 94.94 84 HIS A CA 1
ATOM 647 C C . HIS A 1 84 ? -5.480 13.344 7.465 1.00 94.94 84 HIS A C 1
ATOM 649 O O . HIS A 1 84 ? -4.884 13.209 6.397 1.00 94.94 84 HIS A O 1
ATOM 655 N N . PRO A 1 85 ? -6.379 12.434 7.895 1.00 95.56 85 PRO A N 1
ATOM 656 C CA . PRO A 1 85 ? -6.728 11.249 7.115 1.00 95.56 85 PRO A CA 1
ATOM 657 C C . PRO A 1 85 ? -7.275 11.618 5.732 1.00 95.56 85 PRO A C 1
ATOM 659 O O . PRO A 1 85 ? -7.976 12.620 5.575 1.00 95.56 85 PRO A O 1
ATOM 662 N N . GLY A 1 86 ? -6.990 10.789 4.733 1.00 97.00 86 GLY A N 1
ATOM 663 C CA . GLY A 1 86 ? -7.375 11.050 3.352 1.00 97.00 86 GLY A CA 1
ATOM 664 C C . GLY A 1 86 ? -6.583 10.219 2.351 1.00 97.00 86 GLY A C 1
ATOM 665 O O . GLY A 1 86 ? -5.808 9.339 2.721 1.00 97.00 86 GLY A O 1
ATOM 666 N N . TRP A 1 87 ? -6.807 10.480 1.066 1.00 97.12 87 TRP A N 1
ATOM 667 C CA . TRP A 1 87 ? -6.064 9.835 -0.014 1.00 97.12 87 TRP A CA 1
ATOM 668 C C . TRP A 1 87 ? -4.595 10.244 0.046 1.00 97.12 87 TRP A C 1
ATOM 670 O O . TRP A 1 87 ? -4.290 11.436 -0.013 1.00 97.12 87 TRP A O 1
ATOM 680 N N . ALA A 1 88 ? -3.711 9.258 0.182 1.00 94.25 88 ALA A N 1
ATOM 681 C CA . ALA A 1 88 ? -2.293 9.491 0.421 1.00 94.25 88 ALA A CA 1
ATOM 682 C C . ALA A 1 88 ? -1.428 9.240 -0.811 1.00 94.25 88 ALA A C 1
ATOM 684 O O . ALA A 1 88 ? -0.499 10.005 -1.064 1.00 94.25 88 ALA A O 1
ATOM 685 N N . ASP A 1 89 ? -1.718 8.172 -1.556 1.00 94.81 89 ASP A N 1
ATOM 686 C CA . ASP A 1 89 ? -0.912 7.772 -2.707 1.00 94.81 89 ASP A CA 1
ATOM 687 C C . ASP A 1 89 ? -1.636 6.754 -3.604 1.00 94.81 89 ASP A C 1
ATOM 689 O O . ASP A 1 89 ? -2.783 6.363 -3.353 1.00 94.81 89 ASP A O 1
ATOM 693 N N . TRP A 1 90 ? -0.947 6.313 -4.650 1.00 96.19 90 TRP A N 1
ATOM 694 C CA . TRP A 1 90 ? -1.368 5.270 -5.577 1.00 96.19 90 TRP A CA 1
ATOM 695 C C . TRP A 1 90 ? -0.151 4.507 -6.109 1.00 96.19 90 TRP A C 1
ATOM 697 O O . TRP A 1 90 ? 0.977 4.994 -6.082 1.00 96.19 90 TRP A O 1
ATOM 707 N N . CYS A 1 91 ? -0.375 3.297 -6.615 1.00 96.56 91 CYS A N 1
ATOM 708 C CA . CYS A 1 91 ? 0.697 2.441 -7.111 1.00 96.56 91 CYS A CA 1
ATOM 709 C C . CYS A 1 91 ? 0.404 1.917 -8.519 1.00 96.56 91 CYS A C 1
ATOM 711 O O . CYS A 1 91 ? -0.742 1.627 -8.872 1.00 96.56 91 CYS A O 1
ATOM 713 N N . LEU A 1 92 ? 1.465 1.764 -9.313 1.00 96.50 92 LEU A N 1
ATOM 714 C CA . LEU A 1 92 ? 1.441 1.065 -10.593 1.00 96.50 92 LEU A CA 1
ATOM 715 C C . LEU A 1 92 ? 2.190 -0.256 -10.490 1.00 96.50 92 LEU A C 1
ATOM 717 O O . LEU A 1 92 ? 3.233 -0.342 -9.846 1.00 96.50 92 LEU A O 1
ATOM 721 N N . THR A 1 93 ? 1.703 -1.247 -11.226 1.00 95.94 93 THR A N 1
ATOM 722 C CA . THR A 1 93 ? 2.334 -2.558 -11.351 1.00 95.94 93 THR A CA 1
ATOM 723 C C . THR A 1 93 ? 2.542 -2.943 -12.810 1.00 95.94 93 THR A C 1
ATOM 725 O O . THR A 1 93 ? 1.900 -2.412 -13.726 1.00 95.94 93 THR A O 1
ATOM 728 N N . ASN A 1 94 ? 3.457 -3.879 -13.033 1.00 95.06 94 ASN A N 1
ATOM 729 C CA . ASN A 1 94 ? 3.693 -4.520 -14.317 1.00 95.06 94 ASN A CA 1
ATOM 730 C C . ASN A 1 94 ? 4.283 -5.925 -14.104 1.00 95.06 94 ASN A C 1
ATOM 732 O O . ASN A 1 94 ? 4.520 -6.362 -12.984 1.00 95.06 94 ASN A O 1
ATOM 736 N N . SER A 1 95 ? 4.499 -6.657 -15.195 1.00 94.19 95 SER A N 1
ATOM 737 C CA . SER A 1 95 ? 4.965 -8.048 -15.150 1.00 94.19 95 SER A CA 1
ATOM 738 C C . SER A 1 95 ? 6.489 -8.209 -15.061 1.00 94.19 95 SER A C 1
ATOM 740 O O . SER A 1 95 ? 6.984 -9.316 -15.275 1.00 94.19 95 SER A O 1
ATOM 742 N N . LEU A 1 96 ? 7.252 -7.130 -14.870 1.00 95.56 96 LEU A N 1
ATOM 743 C CA . LEU A 1 96 ? 8.712 -7.197 -14.811 1.00 95.56 96 LEU A CA 1
ATOM 744 C C . LEU A 1 96 ? 9.201 -7.575 -13.413 1.00 95.56 96 LEU A C 1
ATOM 746 O O . LEU A 1 96 ? 8.505 -7.399 -12.417 1.00 95.56 96 LEU A O 1
ATOM 750 N N . THR A 1 97 ? 10.442 -8.061 -13.336 1.00 96.00 97 THR A N 1
ATOM 751 C CA . THR A 1 97 ? 11.132 -8.161 -12.046 1.00 96.00 97 THR A CA 1
ATOM 752 C C . THR A 1 97 ? 11.432 -6.758 -11.502 1.00 96.00 97 THR A C 1
ATOM 754 O O . THR A 1 97 ? 11.503 -5.805 -12.288 1.00 96.00 97 THR A O 1
ATOM 757 N N . PRO A 1 98 ? 11.653 -6.603 -10.185 1.00 95.75 98 PRO A N 1
ATOM 758 C CA . PRO A 1 98 ? 11.971 -5.305 -9.593 1.00 95.75 98 PRO A CA 1
ATOM 759 C C . PRO A 1 98 ? 13.186 -4.626 -10.241 1.00 95.75 98 PRO A C 1
ATOM 761 O O . PRO A 1 98 ? 13.149 -3.427 -10.511 1.00 95.75 98 PRO A O 1
ATOM 764 N N . GLU A 1 99 ? 14.225 -5.396 -10.562 1.00 96.38 99 GLU A N 1
ATOM 765 C CA . GLU A 1 99 ? 15.466 -4.908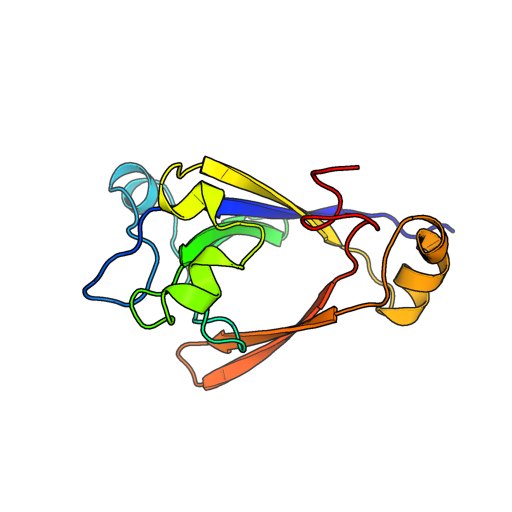 -11.176 1.00 96.38 99 GLU A CA 1
ATOM 766 C C . GLU A 1 99 ? 15.225 -4.465 -12.622 1.00 96.38 99 GLU A C 1
ATOM 768 O O . GLU A 1 99 ? 15.695 -3.409 -13.045 1.00 96.38 99 GLU A O 1
ATOM 773 N N . ALA A 1 100 ? 14.448 -5.243 -13.384 1.00 96.38 100 ALA A N 1
ATOM 774 C CA . ALA A 1 100 ? 14.092 -4.895 -14.754 1.00 96.38 100 ALA A CA 1
ATOM 775 C C . ALA A 1 100 ? 13.178 -3.660 -14.808 1.00 96.38 100 ALA A C 1
ATOM 777 O O . ALA A 1 100 ? 13.357 -2.812 -15.681 1.00 96.38 100 ALA A O 1
ATOM 778 N N . ASN A 1 101 ? 12.231 -3.531 -13.872 1.00 95.94 101 ASN A N 1
ATOM 779 C CA . ASN A 1 101 ? 11.409 -2.330 -13.737 1.00 95.94 101 ASN A CA 1
ATOM 780 C C . ASN A 1 101 ? 12.276 -1.111 -13.398 1.00 95.94 101 ASN A C 1
ATOM 782 O O . ASN A 1 101 ? 12.202 -0.096 -14.089 1.00 95.94 101 ASN A O 1
ATOM 786 N N . HIS A 1 102 ? 13.137 -1.223 -12.382 1.00 96.38 102 HIS A N 1
ATOM 787 C CA . HIS A 1 102 ? 14.017 -0.134 -11.964 1.00 96.38 102 HIS A CA 1
ATOM 788 C C . HIS A 1 102 ? 14.965 0.313 -13.073 1.00 96.38 102 HIS A C 1
ATOM 790 O O . HIS A 1 102 ? 15.090 1.513 -13.289 1.00 96.38 102 HIS A O 1
ATOM 796 N N . ALA A 1 103 ? 15.545 -0.605 -13.849 1.00 96.62 103 ALA A N 1
ATOM 797 C CA . ALA A 1 103 ? 16.403 -0.245 -14.977 1.00 96.62 103 ALA A CA 1
ATOM 798 C C . ALA A 1 103 ? 15.716 0.737 -15.951 1.00 96.62 103 ALA A C 1
ATOM 800 O O . ALA A 1 103 ? 16.369 1.652 -16.459 1.00 96.62 103 ALA A O 1
ATOM 801 N N . LEU A 1 104 ? 14.396 0.604 -16.150 1.00 95.06 104 LEU A N 1
ATOM 802 C CA . LEU A 1 104 ? 13.597 1.492 -17.003 1.00 95.06 104 LEU A CA 1
ATOM 803 C C . LEU A 1 104 ? 13.296 2.858 -16.367 1.00 95.06 104 LEU A C 1
ATOM 805 O O . LEU A 1 104 ? 13.090 3.825 -17.098 1.00 95.06 104 LEU A O 1
ATOM 809 N N . VAL A 1 105 ? 13.265 2.953 -15.034 1.00 94.62 105 VAL A N 1
ATOM 810 C CA . VAL A 1 105 ? 12.909 4.182 -14.293 1.00 94.62 105 VAL A CA 1
ATOM 811 C C . VAL A 1 105 ? 14.060 4.768 -13.463 1.00 94.62 105 VAL A C 1
ATOM 813 O O . VAL A 1 105 ? 13.876 5.753 -12.753 1.00 94.62 105 VAL A O 1
ATOM 816 N N . SER A 1 106 ? 15.264 4.211 -13.577 1.00 95.69 106 SER A N 1
ATOM 817 C CA . SER A 1 106 ? 16.433 4.479 -12.718 1.00 95.69 106 SER A CA 1
ATOM 818 C C . SER A 1 106 ? 16.861 5.949 -12.649 1.00 95.69 106 SER A C 1
ATOM 820 O O . SER A 1 106 ? 17.422 6.397 -11.642 1.00 95.69 106 SER A O 1
ATOM 822 N N . GLN A 1 107 ? 16.570 6.719 -13.703 1.00 95.06 107 GLN A N 1
ATOM 823 C CA . GLN A 1 107 ? 16.839 8.157 -13.765 1.00 95.06 107 GLN A CA 1
ATOM 824 C C . GLN A 1 107 ? 15.946 8.969 -12.818 1.00 95.06 107 GLN A C 1
ATOM 826 O O . GLN A 1 107 ? 16.382 9.993 -12.301 1.00 95.06 107 GLN A O 1
ATOM 831 N N . SER A 1 108 ? 14.715 8.516 -12.573 1.00 93.50 108 SER A N 1
ATOM 832 C CA . SER A 1 108 ? 13.722 9.232 -11.762 1.00 93.50 108 SER A CA 1
ATOM 833 C C . SER A 1 108 ? 13.401 8.545 -10.440 1.00 93.50 108 SER A C 1
ATOM 835 O O . SER A 1 108 ? 12.922 9.217 -9.538 1.00 93.50 108 SER A O 1
ATOM 837 N N . HIS A 1 109 ? 13.677 7.248 -10.293 1.00 95.06 109 HIS A N 1
ATOM 838 C CA . HIS A 1 109 ? 13.320 6.463 -9.110 1.00 95.06 109 HIS A CA 1
ATOM 839 C C . HIS A 1 109 ? 14.549 5.922 -8.368 1.00 95.06 109 HIS A C 1
ATOM 841 O O . HIS A 1 109 ? 15.643 5.782 -8.927 1.00 95.06 109 HIS A O 1
ATOM 847 N N . GLN A 1 110 ? 14.366 5.655 -7.077 1.00 95.00 110 GLN A N 1
ATOM 848 C CA . GLN A 1 110 ? 15.331 4.958 -6.225 1.00 95.00 110 GLN A CA 1
ATOM 849 C C . GLN A 1 110 ? 15.300 3.444 -6.479 1.00 95.00 110 GLN A C 1
ATOM 851 O O . GLN A 1 110 ? 14.344 2.933 -7.062 1.00 95.00 110 GLN A O 1
ATOM 856 N N . GLU A 1 111 ? 16.339 2.743 -6.016 1.00 96.06 111 GLU A N 1
ATOM 857 C CA . GLU A 1 111 ? 16.408 1.275 -6.032 1.00 96.06 111 GLU A CA 1
ATOM 858 C C . GLU A 1 111 ? 15.159 0.633 -5.397 1.00 96.06 111 GLU A C 1
ATOM 860 O O . GLU A 1 111 ? 14.578 1.215 -4.468 1.00 96.06 111 GLU A O 1
ATOM 865 N N . PRO A 1 112 ? 14.746 -0.567 -5.851 1.00 96.25 112 PRO A N 1
ATOM 866 C CA . PRO A 1 112 ? 13.596 -1.258 -5.291 1.00 96.25 112 PRO A CA 1
ATOM 867 C C . PRO A 1 112 ? 13.735 -1.492 -3.785 1.00 96.25 112 PRO A C 1
ATOM 869 O O . PRO A 1 112 ? 14.720 -2.047 -3.298 1.00 96.25 112 PRO A O 1
ATOM 872 N N . ARG A 1 113 ? 12.706 -1.107 -3.034 1.00 94.62 113 ARG A N 1
ATOM 873 C CA . ARG A 1 113 ? 12.575 -1.399 -1.608 1.00 94.62 113 ARG A CA 1
ATOM 874 C C . ARG A 1 113 ? 11.705 -2.627 -1.428 1.00 94.62 113 ARG A C 1
ATOM 876 O O . ARG A 1 113 ? 10.555 -2.644 -1.866 1.00 94.62 113 ARG A O 1
ATOM 883 N N . HIS A 1 114 ? 12.248 -3.639 -0.765 1.00 94.62 114 HIS A N 1
ATOM 884 C CA . HIS A 1 114 ? 11.503 -4.845 -0.434 1.00 94.62 114 HIS A CA 1
ATOM 885 C C . HIS A 1 114 ? 10.609 -4.605 0.776 1.00 94.62 114 HIS A C 1
ATOM 887 O O . HIS A 1 114 ? 11.065 -4.138 1.819 1.00 94.62 114 HIS A O 1
ATOM 893 N N . GLY A 1 115 ? 9.338 -4.953 0.621 1.00 92.00 115 GLY A N 1
ATOM 894 C CA . GLY A 1 11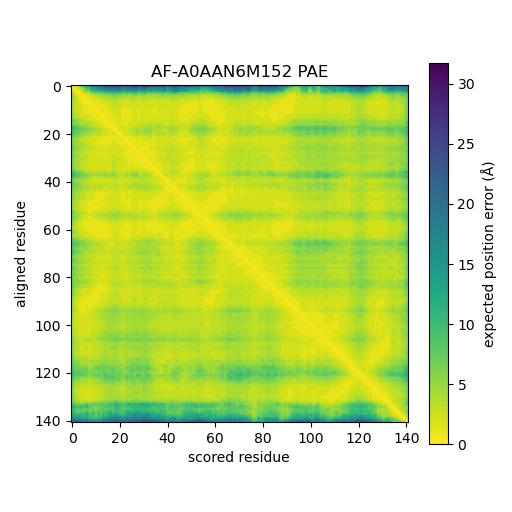5 ? 8.333 -4.867 1.665 1.00 92.00 115 GLY A CA 1
ATOM 895 C C . GLY A 1 115 ? 7.604 -6.190 1.835 1.00 92.00 115 GLY A C 1
ATOM 896 O O . GLY A 1 115 ? 7.786 -7.151 1.078 1.00 92.00 115 GLY A O 1
ATOM 897 N N . GLY A 1 116 ? 6.780 -6.243 2.867 1.00 90.69 116 GLY A N 1
ATOM 898 C CA . GLY A 1 116 ? 5.981 -7.414 3.149 1.00 90.69 116 GLY A CA 1
ATOM 899 C C . GLY A 1 116 ? 4.956 -7.168 4.239 1.00 90.69 116 GLY A C 1
ATOM 900 O O . GLY A 1 116 ? 5.056 -6.211 5.010 1.00 90.69 116 GLY A O 1
ATOM 901 N N . ARG A 1 117 ? 3.981 -8.067 4.315 1.00 88.19 117 ARG A N 1
ATOM 902 C CA . ARG A 1 117 ? 3.051 -8.169 5.439 1.00 88.19 117 ARG A CA 1
ATOM 903 C C . ARG A 1 117 ? 2.775 -9.623 5.749 1.00 88.19 117 ARG A C 1
ATOM 905 O O . ARG A 1 117 ? 2.791 -10.474 4.854 1.00 88.19 117 ARG A O 1
ATOM 912 N N . LYS A 1 118 ? 2.440 -9.885 7.005 1.00 80.81 118 LYS A N 1
ATOM 913 C CA . LYS A 1 118 ? 1.943 -11.189 7.430 1.00 80.81 118 LYS A CA 1
ATOM 914 C C . LYS A 1 118 ? 0.417 -11.175 7.405 1.00 80.81 118 LYS A C 1
ATOM 916 O O . LYS A 1 118 ? -0.210 -10.298 7.998 1.00 80.81 118 LYS A O 1
ATOM 921 N N . ARG A 1 119 ? -0.181 -12.124 6.688 1.00 81.12 119 ARG A N 1
ATOM 922 C CA . ARG A 1 119 ? -1.632 -12.358 6.713 1.00 81.12 119 ARG A CA 1
ATOM 923 C C . ARG A 1 119 ? -2.051 -13.002 8.036 1.00 81.12 119 ARG A C 1
ATOM 925 O O . ARG A 1 119 ? -1.237 -13.611 8.725 1.00 81.12 119 ARG A O 1
ATOM 932 N N . ALA A 1 120 ? -3.345 -12.936 8.346 1.00 77.94 120 ALA A N 1
ATOM 933 C CA . ALA A 1 120 ? -3.920 -13.555 9.544 1.00 77.94 120 ALA A CA 1
ATOM 934 C C . ALA A 1 120 ? -3.707 -15.082 9.623 1.00 77.94 120 ALA A C 1
ATOM 936 O O . ALA A 1 120 ? -3.641 -15.635 10.715 1.00 77.94 120 ALA A O 1
ATOM 937 N N . ASP A 1 121 ? -3.550 -15.762 8.484 1.00 83.50 121 ASP A N 1
ATOM 938 C CA . ASP A 1 121 ? -3.231 -17.194 8.407 1.00 83.50 121 ASP A CA 1
ATOM 939 C C . ASP A 1 121 ? -1.722 -17.498 8.472 1.00 83.50 121 ASP A C 1
ATOM 941 O O . ASP A 1 121 ? -1.295 -18.623 8.222 1.00 83.50 121 ASP A O 1
ATOM 945 N N . GLY A 1 122 ? -0.899 -16.499 8.795 1.00 80.12 122 GLY A N 1
ATOM 946 C CA . GLY A 1 122 ? 0.545 -16.639 8.974 1.00 80.12 122 GLY A CA 1
ATOM 947 C C . GLY A 1 122 ? 1.364 -16.594 7.684 1.00 80.12 122 GLY A C 1
ATOM 948 O O . GLY A 1 122 ? 2.593 -16.548 7.768 1.00 80.12 122 GLY A O 1
ATOM 949 N N . VAL A 1 123 ? 0.716 -16.556 6.514 1.00 85.81 123 VAL A N 1
ATOM 950 C CA . VAL A 1 123 ? 1.390 -16.487 5.210 1.00 85.81 123 VAL A CA 1
ATOM 951 C C . VAL A 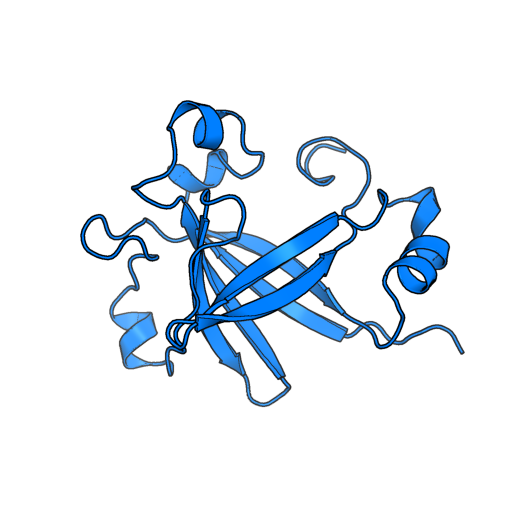1 123 ? 2.034 -15.115 5.013 1.00 85.81 123 VAL A C 1
ATOM 953 O O . VAL A 1 123 ? 1.378 -14.077 5.140 1.00 85.81 123 VAL A O 1
ATOM 956 N N . ASP A 1 124 ? 3.318 -15.116 4.657 1.00 86.50 124 ASP A N 1
ATOM 957 C CA . A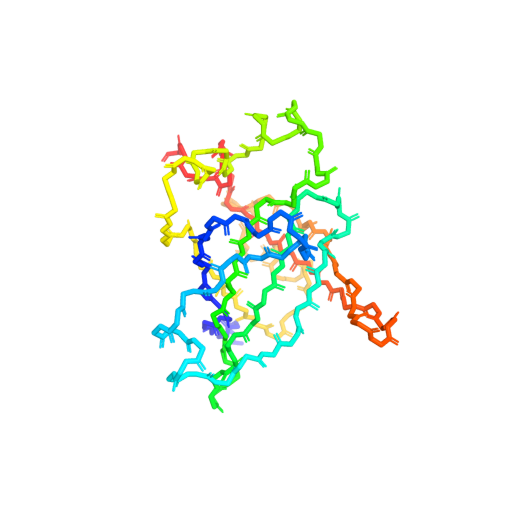SP A 1 124 ? 4.051 -13.905 4.299 1.00 86.50 124 ASP A CA 1
ATOM 958 C C . ASP A 1 124 ? 3.773 -13.517 2.845 1.00 86.50 124 ASP A C 1
ATOM 960 O O . ASP A 1 124 ? 4.022 -14.282 1.912 1.00 86.50 124 ASP A O 1
ATOM 964 N N . VAL A 1 125 ? 3.290 -12.294 2.658 1.00 90.50 125 VAL A N 1
ATOM 965 C CA . VAL A 1 125 ? 3.164 -11.650 1.351 1.00 90.50 125 VAL A CA 1
ATOM 966 C C . VAL A 1 125 ? 4.332 -10.687 1.212 1.00 90.50 125 VAL A C 1
ATOM 968 O O . VAL A 1 125 ? 4.573 -9.891 2.118 1.00 90.50 125 VAL A O 1
ATOM 971 N N . LYS A 1 126 ? 5.067 -10.768 0.101 1.00 93.56 126 LYS A N 1
ATOM 972 C CA . LYS A 1 126 ? 6.259 -9.953 -0.164 1.00 93.56 126 LYS A CA 1
ATOM 973 C C . LYS A 1 126 ? 6.109 -9.214 -1.481 1.00 93.56 126 LYS A C 1
ATOM 975 O O . LYS A 1 126 ? 5.512 -9.741 -2.417 1.00 93.56 126 LYS A O 1
ATOM 980 N N . TRP A 1 127 ? 6.695 -8.032 -1.554 1.00 94.75 127 TRP A N 1
ATOM 981 C CA . TRP A 1 127 ? 6.715 -7.205 -2.754 1.00 94.75 127 TRP A CA 1
ATOM 982 C C . TRP A 1 127 ? 8.012 -6.399 -2.824 1.00 94.75 127 TRP A C 1
ATOM 984 O O . TRP A 1 127 ? 8.812 -6.387 -1.884 1.00 94.75 127 TRP A O 1
ATOM 994 N N . ALA A 1 128 ? 8.212 -5.711 -3.942 1.00 96.69 128 ALA A N 1
ATOM 995 C CA . ALA A 1 128 ? 9.219 -4.673 -4.068 1.00 96.69 128 ALA A CA 1
ATOM 996 C C . ALA A 1 128 ? 8.599 -3.462 -4.763 1.00 96.69 128 ALA A C 1
ATOM 998 O O . ALA A 1 128 ? 7.858 -3.627 -5.730 1.00 96.69 128 ALA A O 1
ATOM 999 N N . VAL A 1 129 ? 8.903 -2.264 -4.271 1.00 95.44 129 VAL A N 1
ATOM 1000 C CA . VAL A 1 129 ? 8.414 -1.004 -4.844 1.00 95.44 129 VAL A CA 1
ATOM 1001 C C . VAL A 1 129 ? 9.571 -0.068 -5.146 1.00 95.44 129 VAL A C 1
ATOM 1003 O O . VAL A 1 129 ? 10.550 -0.014 -4.407 1.00 95.44 129 VAL A O 1
ATOM 1006 N N . THR A 1 130 ? 9.448 0.708 -6.213 1.00 95.44 130 THR A N 1
ATOM 1007 C CA . THR A 1 130 ? 10.342 1.834 -6.497 1.00 95.44 130 THR A CA 1
ATOM 1008 C C . THR A 1 130 ? 9.604 3.130 -6.212 1.00 95.44 130 THR A C 1
ATOM 1010 O O . THR A 1 130 ? 8.480 3.297 -6.677 1.00 95.44 130 THR A O 1
ATOM 1013 N N . PHE A 1 131 ? 10.250 4.062 -5.517 1.00 94.06 131 PHE A N 1
ATOM 1014 C CA . PHE A 1 131 ? 9.719 5.406 -5.283 1.00 94.06 131 PHE A CA 1
ATOM 1015 C C . PHE A 1 131 ? 10.465 6.431 -6.138 1.00 94.06 131 PHE A C 1
ATOM 1017 O O . PHE A 1 131 ? 11.669 6.244 -6.365 1.00 94.06 131 PHE A O 1
ATOM 1024 N N . PRO A 1 132 ? 9.807 7.515 -6.584 1.00 93.31 132 PRO A N 1
ATOM 1025 C CA . PRO A 1 132 ? 10.504 8.647 -7.172 1.00 93.31 132 PRO A CA 1
ATOM 1026 C C . PRO A 1 132 ? 11.617 9.165 -6.246 1.00 93.31 132 PRO A C 1
ATOM 1028 O O . PRO A 1 132 ? 11.553 9.064 -5.017 1.00 93.31 132 PRO A O 1
ATOM 1031 N N . ARG A 1 133 ? 12.684 9.700 -6.838 1.00 91.75 133 ARG A N 1
ATOM 1032 C CA . ARG A 1 133 ? 13.761 10.365 -6.102 1.00 91.75 133 ARG A CA 1
ATOM 1033 C C . ARG A 1 133 ? 13.240 11.677 -5.519 1.00 91.75 133 ARG A C 1
ATOM 1035 O O . ARG A 1 133 ? 12.481 12.384 -6.164 1.00 91.75 133 ARG A O 1
ATOM 1042 N N . GLY A 1 134 ? 13.724 12.015 -4.330 1.00 86.81 134 GLY A N 1
ATOM 1043 C CA . GLY A 1 134 ? 13.326 13.214 -3.601 1.00 86.81 134 GLY A CA 1
ATOM 1044 C C . GLY A 1 134 ? 12.922 12.882 -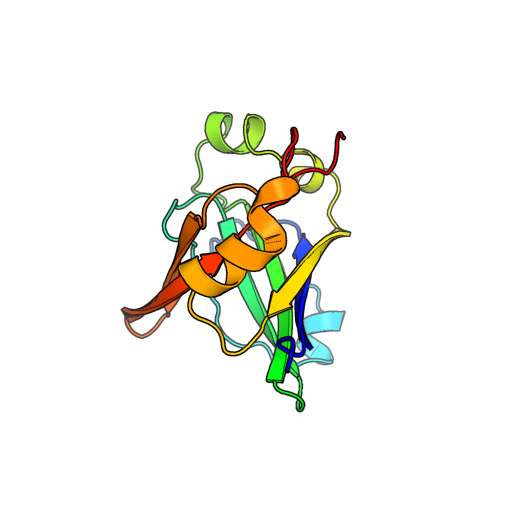2.171 1.00 86.81 134 GLY A C 1
ATOM 1045 O O . GLY A 1 134 ? 12.888 11.714 -1.769 1.00 86.81 134 GLY A O 1
ATOM 1046 N N . GLU A 1 135 ? 12.642 13.923 -1.397 1.00 81.25 135 GLU A N 1
ATOM 1047 C CA . GLU A 1 135 ? 12.101 13.769 -0.051 1.00 81.25 135 GLU A CA 1
ATOM 1048 C C . GLU A 1 135 ? 10.642 13.301 -0.111 1.00 81.25 135 GLU A C 1
ATOM 1050 O O . GLU A 1 135 ? 9.938 13.500 -1.104 1.00 81.25 135 GLU A O 1
ATOM 1055 N N . HIS A 1 136 ? 10.202 12.629 0.952 1.00 81.50 136 HIS A N 1
ATOM 1056 C CA . HIS A 1 136 ? 8.828 12.145 1.101 1.00 81.50 136 HIS A CA 1
ATOM 1057 C C . HIS A 1 136 ? 8.329 11.253 -0.047 1.00 81.50 136 HIS A C 1
ATOM 1059 O O . HIS A 1 136 ? 7.198 11.382 -0.499 1.00 81.50 136 HIS A O 1
ATOM 1065 N N . GLY A 1 137 ? 9.191 10.370 -0.563 1.00 74.50 137 GLY A N 1
ATOM 1066 C CA . GLY A 1 137 ? 8.840 9.513 -1.703 1.00 74.50 137 GLY A CA 1
ATOM 1067 C C . GLY A 1 137 ? 8.663 10.286 -3.014 1.00 74.50 137 GLY A C 1
ATOM 1068 O O . GLY A 1 137 ? 7.943 9.829 -3.893 1.00 74.50 137 GLY A O 1
ATOM 1069 N N . GLY A 1 138 ? 9.291 11.461 -3.133 1.00 77.69 138 GLY A N 1
ATOM 1070 C CA . GLY A 1 138 ? 9.147 12.360 -4.280 1.00 77.69 138 GLY A CA 1
ATOM 1071 C C . GLY A 1 138 ? 7.971 13.330 -4.182 1.00 77.69 138 GLY A C 1
ATOM 1072 O O . GLY A 1 138 ? 7.653 13.992 -5.160 1.00 77.69 138 GLY A O 1
ATOM 1073 N N . GLN A 1 139 ? 7.313 13.439 -3.025 1.00 69.25 139 GLN A N 1
ATOM 1074 C CA . GLN A 1 139 ? 6.212 14.391 -2.827 1.00 69.25 139 GLN A CA 1
ATOM 1075 C C . GLN A 1 139 ? 6.687 15.836 -2.588 1.00 69.25 139 GLN A C 1
ATOM 1077 O O . GLN A 1 139 ? 5.885 16.761 -2.679 1.00 69.25 139 GLN A O 1
ATOM 1082 N N . ALA A 1 140 ? 7.972 16.041 -2.282 1.00 63.78 140 ALA A N 1
ATOM 1083 C CA . ALA A 1 140 ? 8.561 17.362 -2.033 1.00 63.78 140 ALA A CA 1
ATOM 1084 C C . ALA A 1 140 ? 9.578 17.808 -3.103 1.00 63.78 140 ALA A C 1
ATOM 1086 O O . ALA A 1 140 ? 10.360 18.726 -2.859 1.00 63.78 140 ALA A O 1
ATOM 1087 N N . SER A 1 141 ? 9.596 17.143 -4.265 1.00 53.91 141 SER A N 1
ATOM 1088 C CA . SER A 1 141 ? 10.444 17.497 -5.416 1.00 53.91 141 SER A CA 1
ATOM 1089 C C . SER A 1 141 ? 9.796 18.504 -6.355 1.00 53.91 141 SER A C 1
ATOM 1091 O O . SER A 1 141 ? 8.582 18.338 -6.610 1.00 53.91 141 SER A O 1
#

Organism: NCBI:txid1892770

Secondary structure (DSSP, 8-state):
-----EEEEEEEE--EETTTTEE---HHHHHHS-EEEEEEBTTSSEEEEEEE-TTS-EEEEEEE-TTS-HHHHHHSTTTHHHHS-EEEEEEEE-SS-HHHHHHHHTTTBPPPEEEEEE-TTSPEEEEEE--BSSGGGGTT-

Foldseek 3Di:
DPWDKDWAEWEWEAAADLVPQEHDDDPVDVVPFDKDAWFAKPVNQKTWIWGADPVNHIYTHMYGGNPDDPVVLCPALCVVCNVPTGTDDTDIDTDDDQVVVCVVVVVFWDRWDKIWGATPVRDIDIDTDIAGDDPSSPPVD

Nearest PDB structures (foldseek):
  3e5d-assembly1_A-2  TM=3.443E-01  e=3.542E-02  Listeria monocytogenes serotype 4b str. F2365
  4mym-assembly1_A-2  TM=5.306E-01  e=1.042E+00  Nocardioides sp. JS614
  1kmy-assembly1_A  TM=5.242E-01  e=1.237E+00  Paraburkholderia xenovorans LB400
  3fcd-assembly1_A  TM=2.664E-01  e=1.250E-01  uncultured bacterium
  7x2y-assembly1_B  TM=2.777E-01  e=1.103E+00  Comamonas testosteroni KF-1